Protein AF-A0A933WYB2-F1 (afdb_monomer_lite)

Radius of gyration: 21.49 Å; chains: 1; bounding box: 47×44×46 Å

pLDDT: mean 78.78, std 18.14, range [39.12, 97.62]

Secondary structure (DSSP, 8-state):
-----SEEEEEE--SS--EEEEEETTTTT-EEEE-HHHHHHHHHHHHHHHHHHHHHHHHHT-GGGTT--THHHHHHHT--

Sequence (80 aa):
MTHYNDVNVSLIAGDTNDQVALTFVSADGKTLVLTPSQARSLATDLIAAVNRAEVKSRLKSSPTLMGLPEGNRARLAMAA

Structure (mmCIF, N/CA/C/O backbone):
data_AF-A0A933WYB2-F1
#
_entry.id   AF-A0A933WYB2-F1
#
loop_
_atom_site.group_PDB
_atom_site.id
_atom_site.type_symbol
_atom_site.label_atom_id
_atom_site.label_alt_id
_atom_site.label_comp_id
_atom_site.label_asym_id
_atom_site.label_entity_id
_atom_site.label_seq_id
_atom_site.pdbx_PDB_ins_code
_atom_site.Cartn_x
_atom_site.Cartn_y
_atom_site.Cartn_z
_atom_site.occupancy
_atom_site.B_iso_or_equiv
_atom_site.auth_seq_id
_atom_site.auth_comp_id
_atom_site.auth_asym_id
_atom_site.auth_atom_id
_atom_site.pdbx_PDB_model_num
ATOM 1 N N . MET A 1 1 ? 2.572 -21.947 -9.713 1.00 39.12 1 MET A N 1
ATOM 2 C CA . MET A 1 1 ? 3.461 -21.044 -8.958 1.00 39.12 1 MET A CA 1
ATOM 3 C C . MET A 1 1 ? 2.554 -20.089 -8.203 1.00 39.12 1 MET A C 1
ATOM 5 O O . MET A 1 1 ? 2.031 -19.151 -8.787 1.00 39.12 1 MET A O 1
ATOM 9 N N . THR A 1 2 ? 2.195 -20.451 -6.975 1.00 43.22 2 THR A N 1
ATOM 10 C CA . THR A 1 2 ? 1.206 -19.723 -6.174 1.00 43.22 2 THR A CA 1
ATOM 11 C C . THR A 1 2 ? 1.865 -18.434 -5.701 1.00 43.22 2 THR A C 1
ATOM 13 O O . THR A 1 2 ? 2.795 -18.493 -4.901 1.00 43.22 2 THR A O 1
ATOM 16 N N . HIS A 1 3 ? 1.457 -17.283 -6.235 1.00 50.09 3 HIS A N 1
ATOM 17 C CA . HIS A 1 3 ? 1.876 -15.993 -5.696 1.00 50.09 3 HIS A CA 1
ATOM 18 C C . HIS A 1 3 ? 1.271 -15.870 -4.295 1.00 50.09 3 HIS A C 1
ATOM 20 O O . HIS A 1 3 ? 0.109 -15.500 -4.149 1.00 50.09 3 HIS A O 1
ATOM 26 N N . TYR A 1 4 ? 2.027 -16.258 -3.268 1.00 53.94 4 TYR A N 1
ATOM 27 C CA . TYR A 1 4 ? 1.661 -15.955 -1.892 1.00 53.94 4 TYR A CA 1
ATOM 28 C C . TYR A 1 4 ? 1.718 -14.439 -1.752 1.00 53.94 4 TYR A C 1
ATOM 30 O O . TYR A 1 4 ? 2.791 -13.839 -1.800 1.00 53.94 4 TYR A O 1
ATOM 38 N N . ASN A 1 5 ? 0.546 -13.813 -1.676 1.00 66.88 5 ASN A N 1
ATOM 39 C CA . ASN A 1 5 ? 0.459 -12.398 -1.386 1.00 66.88 5 ASN A CA 1
ATOM 40 C C . ASN A 1 5 ? 0.872 -12.240 0.078 1.00 66.88 5 ASN A C 1
ATOM 42 O O . ASN A 1 5 ? 0.128 -12.607 0.983 1.00 66.88 5 ASN A O 1
ATOM 46 N N . ASP A 1 6 ? 2.086 -11.748 0.299 1.00 84.38 6 ASP A N 1
ATOM 47 C CA . ASP A 1 6 ? 2.708 -11.644 1.624 1.00 84.38 6 ASP A CA 1
ATOM 48 C C . ASP A 1 6 ? 2.047 -10.575 2.520 1.00 84.38 6 ASP A C 1
ATOM 50 O O . ASP A 1 6 ? 2.436 -10.340 3.664 1.00 84.38 6 ASP A O 1
ATOM 54 N N . VAL A 1 7 ? 1.026 -9.913 1.972 1.00 89.06 7 VAL A N 1
ATOM 55 C CA . VAL A 1 7 ? 0.224 -8.873 2.599 1.00 89.06 7 VAL A CA 1
ATOM 56 C C . VAL A 1 7 ? -1.252 -9.227 2.432 1.00 89.06 7 VAL A C 1
ATOM 58 O O . VAL A 1 7 ? -1.750 -9.387 1.313 1.00 89.06 7 VAL A O 1
ATOM 61 N N . ASN A 1 8 ? -1.963 -9.325 3.550 1.00 91.44 8 ASN A N 1
ATOM 62 C CA . ASN A 1 8 ? -3.415 -9.412 3.598 1.00 91.44 8 ASN A CA 1
ATOM 63 C C . ASN A 1 8 ? -4.002 -8.014 3.832 1.00 91.44 8 ASN A C 1
ATOM 65 O O . ASN A 1 8 ? -3.474 -7.257 4.643 1.00 91.44 8 ASN A O 1
ATOM 69 N N . VAL A 1 9 ? -5.079 -7.677 3.124 1.00 92.75 9 VAL A N 1
ATOM 70 C CA . VAL A 1 9 ? -5.798 -6.410 3.301 1.00 92.75 9 VAL A CA 1
ATOM 71 C C . VAL A 1 9 ? -7.195 -6.716 3.811 1.00 92.75 9 VAL A C 1
ATOM 73 O O . VAL A 1 9 ? -7.917 -7.495 3.188 1.00 92.75 9 VAL A O 1
ATOM 76 N N . SER A 1 10 ? -7.587 -6.086 4.912 1.00 93.69 10 SER A N 1
ATOM 77 C CA . SER A 1 10 ? -8.914 -6.242 5.503 1.00 93.69 10 SER A CA 1
ATOM 78 C C . SER A 1 10 ? -9.520 -4.896 5.898 1.00 93.69 10 SER A C 1
ATOM 80 O O . SER A 1 10 ? -8.817 -3.915 6.152 1.00 93.69 10 SER A O 1
ATOM 82 N N . LEU A 1 11 ? -10.851 -4.844 5.908 1.00 93.38 11 LEU A N 1
ATOM 83 C CA . LEU A 1 11 ? -11.614 -3.728 6.454 1.00 93.38 11 LEU A CA 1
ATOM 84 C C . LEU A 1 11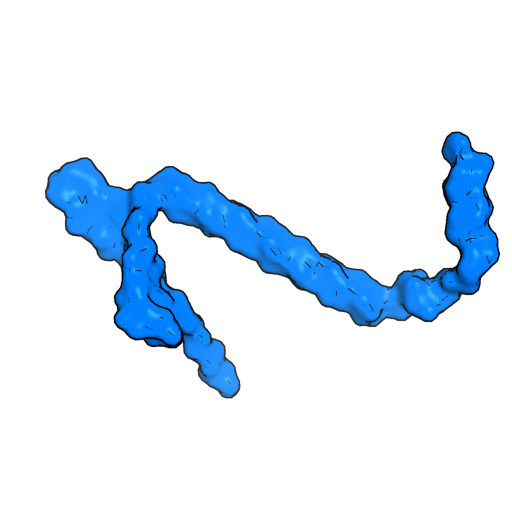 ? -11.889 -4.015 7.931 1.00 93.38 11 LEU A C 1
ATOM 86 O O . LEU A 1 11 ? -12.462 -5.052 8.263 1.00 93.38 11 LEU A O 1
ATOM 90 N N . ILE A 1 12 ? -11.499 -3.091 8.800 1.00 92.81 12 ILE A N 1
ATOM 91 C CA . ILE A 1 12 ? -11.851 -3.098 10.214 1.00 92.81 12 ILE A CA 1
ATOM 92 C C . ILE A 1 12 ? -12.997 -2.107 10.385 1.00 92.81 12 ILE A C 1
ATOM 94 O O . ILE A 1 12 ? -12.783 -0.894 10.369 1.00 92.81 12 ILE A O 1
ATOM 98 N N . ALA A 1 13 ? -14.212 -2.629 10.530 1.00 84.56 13 ALA A N 1
ATOM 99 C CA . ALA A 1 13 ? -15.363 -1.812 10.883 1.00 84.56 13 ALA A CA 1
ATOM 100 C C . ALA A 1 13 ? -15.209 -1.341 12.335 1.00 84.56 13 ALA A C 1
ATOM 102 O O . ALA A 1 13 ? -15.079 -2.160 13.247 1.00 84.56 13 ALA A O 1
ATOM 103 N N . GLY A 1 14 ? -15.177 -0.027 12.538 1.00 73.38 14 GLY A N 1
ATOM 104 C CA . GLY A 1 14 ? -15.210 0.588 13.861 1.00 73.38 14 GLY A CA 1
ATOM 105 C C . GLY A 1 14 ? -16.574 1.221 14.111 1.00 73.38 14 GLY A C 1
ATOM 106 O O . GLY A 1 14 ? -17.209 1.687 13.171 1.00 73.38 14 GLY A O 1
ATOM 107 N N . ASP A 1 15 ? -16.998 1.316 15.374 1.00 71.38 15 ASP A N 1
ATOM 108 C CA . ASP A 1 15 ? -18.307 1.886 15.754 1.00 71.38 15 ASP A CA 1
ATOM 109 C C . ASP A 1 15 ? -18.545 3.314 15.234 1.00 71.38 15 ASP A C 1
ATOM 111 O O . ASP A 1 15 ? -19.683 3.762 15.118 1.00 71.38 15 ASP A O 1
ATOM 115 N N . THR A 1 16 ? -17.475 4.061 14.949 1.00 72.69 16 THR A N 1
ATOM 116 C CA . THR A 1 16 ? -17.555 5.462 14.503 1.00 72.69 16 THR A CA 1
ATOM 117 C C . THR A 1 16 ? -16.834 5.735 13.190 1.00 72.69 16 THR A C 1
ATOM 119 O O . THR A 1 16 ? -17.175 6.704 12.521 1.00 72.69 16 THR A O 1
ATOM 122 N N . ASN A 1 17 ? -15.828 4.933 12.828 1.00 83.19 17 ASN A N 1
ATOM 123 C CA . ASN A 1 17 ? -15.068 5.092 11.589 1.00 83.19 17 ASN A CA 1
ATOM 124 C C . ASN A 1 17 ? -14.448 3.761 11.162 1.00 83.19 17 ASN A C 1
ATOM 126 O O . ASN A 1 17 ? -13.748 3.120 11.948 1.00 83.19 17 ASN A O 1
ATOM 130 N N . ASP A 1 18 ? -14.632 3.420 9.891 1.00 90.81 18 ASP A N 1
ATOM 131 C CA . ASP A 1 18 ? -13.958 2.294 9.255 1.00 90.81 18 ASP A CA 1
ATOM 132 C C . ASP A 1 18 ? -12.455 2.554 9.101 1.00 90.81 18 ASP A C 1
ATOM 134 O O . ASP A 1 18 ? -12.015 3.668 8.793 1.00 90.81 18 ASP A O 1
ATOM 138 N N . GLN A 1 19 ? -11.658 1.502 9.274 1.00 93.69 19 GLN A N 1
ATOM 139 C CA . GLN A 1 19 ? -10.210 1.510 9.084 1.00 93.69 19 GLN A CA 1
ATOM 140 C C . GLN A 1 19 ? -9.781 0.373 8.156 1.00 93.69 19 GLN A C 1
ATOM 142 O O . GLN A 1 19 ? -10.471 -0.630 8.005 1.00 93.69 19 GLN A O 1
ATOM 147 N N . VAL A 1 20 ? -8.625 0.521 7.518 1.00 94.38 20 VAL A N 1
ATOM 148 C CA . VAL A 1 20 ? -8.044 -0.495 6.636 1.00 94.38 20 VAL A CA 1
ATOM 149 C C . VAL A 1 20 ? -6.822 -1.086 7.320 1.00 94.38 20 VAL A C 1
ATOM 151 O O . VAL A 1 20 ? -5.919 -0.346 7.701 1.00 94.38 20 VAL A O 1
ATOM 154 N N . ALA A 1 21 ? -6.772 -2.408 7.451 1.00 94.56 21 ALA A N 1
ATOM 155 C CA . ALA A 1 21 ? -5.620 -3.121 7.980 1.00 94.56 21 ALA A CA 1
ATOM 156 C C . ALA A 1 21 ? -4.841 -3.836 6.880 1.00 94.56 21 ALA A C 1
ATOM 158 O O . ALA A 1 21 ? -5.407 -4.506 6.018 1.00 94.56 21 ALA A O 1
ATOM 159 N N . LEU A 1 22 ? -3.521 -3.700 6.948 1.00 93.75 22 LEU A N 1
ATOM 160 C CA . LEU A 1 22 ? -2.540 -4.414 6.143 1.00 93.75 22 LEU A CA 1
ATOM 161 C C . LEU A 1 22 ? -1.766 -5.345 7.074 1.00 93.75 22 LEU A C 1
ATOM 163 O O . LEU A 1 22 ? -0.966 -4.873 7.881 1.00 93.75 22 LEU A O 1
ATOM 167 N N . THR A 1 23 ? -2.000 -6.648 6.976 1.00 92.81 23 THR A N 1
ATOM 168 C CA . THR A 1 23 ? -1.314 -7.661 7.785 1.00 92.81 23 THR A CA 1
ATOM 169 C C . THR A 1 23 ? -0.224 -8.327 6.959 1.00 92.81 23 THR A C 1
ATOM 171 O O . THR A 1 23 ? -0.498 -8.929 5.923 1.00 92.81 23 THR A O 1
ATOM 174 N N . PHE A 1 24 ? 1.019 -8.227 7.421 1.00 90.50 24 PHE A N 1
ATOM 175 C CA . PHE A 1 24 ? 2.190 -8.783 6.750 1.00 90.50 24 PHE A CA 1
ATOM 176 C C . PHE A 1 24 ? 2.452 -10.204 7.254 1.00 90.50 24 PHE A C 1
ATOM 178 O O . PHE A 1 24 ? 2.802 -10.398 8.419 1.00 90.50 24 PHE A O 1
ATOM 185 N N . VAL A 1 25 ? 2.290 -11.199 6.380 1.00 82.81 25 VAL A N 1
ATOM 186 C CA . VAL A 1 25 ? 2.396 -12.623 6.736 1.00 82.81 25 VAL A CA 1
ATOM 187 C C . VAL A 1 25 ? 3.836 -12.980 7.104 1.00 82.81 25 VAL A C 1
ATOM 189 O O . VAL A 1 25 ? 4.063 -13.559 8.162 1.00 82.81 25 VAL A O 1
ATOM 192 N N . SER A 1 26 ? 4.818 -12.550 6.307 1.00 83.31 26 SER A N 1
ATOM 193 C CA . SER A 1 26 ? 6.242 -12.794 6.592 1.00 83.31 26 SER A CA 1
ATOM 194 C C . SER A 1 26 ? 6.853 -11.923 7.696 1.00 83.31 26 SER A C 1
ATOM 196 O O . SER A 1 26 ? 8.013 -12.122 8.044 1.00 83.31 26 SER A O 1
ATOM 198 N N . ALA A 1 27 ? 6.116 -10.959 8.259 1.00 78.38 27 ALA A N 1
ATOM 199 C CA . ALA A 1 27 ? 6.613 -10.089 9.331 1.00 78.38 27 ALA A CA 1
ATOM 200 C C . ALA A 1 27 ? 5.911 -10.374 10.667 1.00 78.38 27 ALA A C 1
ATOM 202 O O . ALA A 1 27 ? 5.462 -9.443 11.338 1.00 78.38 27 ALA A O 1
ATOM 203 N N . ASP A 1 28 ? 5.784 -11.654 11.021 1.00 83.50 28 ASP A N 1
ATOM 204 C CA . ASP A 1 28 ? 5.156 -12.135 12.261 1.00 83.50 28 ASP A CA 1
ATOM 205 C C . ASP A 1 28 ? 3.717 -11.623 12.465 1.00 83.50 28 ASP A C 1
ATOM 207 O O . ASP A 1 28 ? 3.285 -11.352 13.585 1.00 83.50 28 ASP A O 1
ATOM 211 N N . GLY A 1 29 ? 2.965 -11.425 11.377 1.00 83.56 29 GLY A N 1
ATOM 212 C CA . GLY A 1 29 ? 1.590 -10.925 11.446 1.00 83.56 29 GLY A CA 1
ATOM 213 C C . GLY A 1 29 ? 1.470 -9.458 11.871 1.00 83.56 29 GLY A C 1
ATOM 214 O O . GLY A 1 29 ? 0.384 -9.023 12.270 1.00 83.56 29 GLY A O 1
ATOM 215 N N . LYS A 1 30 ? 2.551 -8.666 11.786 1.00 90.19 30 LYS A N 1
ATOM 216 C CA . LYS A 1 30 ? 2.485 -7.217 12.024 1.00 90.19 30 LYS A CA 1
ATOM 217 C C . LYS A 1 30 ? 1.389 -6.603 11.167 1.00 90.19 30 LYS A C 1
ATOM 219 O O . LYS A 1 30 ? 1.294 -6.873 9.971 1.00 90.19 30 LYS A O 1
ATOM 224 N N . THR A 1 31 ? 0.573 -5.768 11.797 1.00 91.81 31 THR A N 1
ATOM 225 C CA . THR A 1 31 ? -0.569 -5.133 11.148 1.00 91.81 31 THR A CA 1
ATOM 226 C C . THR A 1 31 ? -0.393 -3.623 11.159 1.00 91.81 31 THR A C 1
ATOM 228 O O . THR A 1 3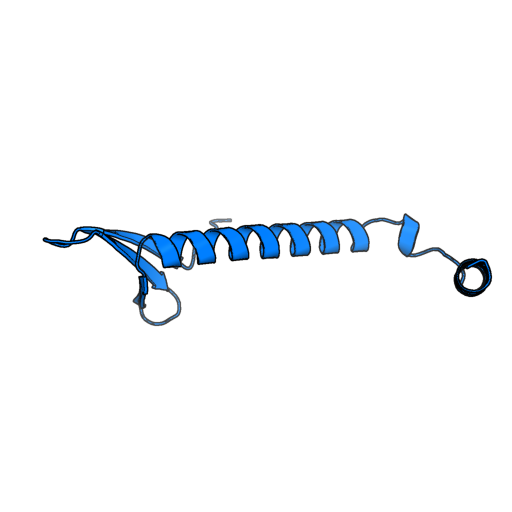1 ? -0.179 -3.021 12.210 1.00 91.81 31 THR A O 1
ATOM 231 N N . LEU A 1 32 ? -0.471 -3.014 9.979 1.00 92.69 32 LEU A N 1
ATOM 232 C CA . LEU A 1 32 ? -0.530 -1.571 9.800 1.00 92.69 32 LEU A CA 1
ATOM 233 C C . LEU A 1 32 ? -1.989 -1.170 9.606 1.00 92.69 32 LEU A C 1
ATOM 235 O O . LEU A 1 32 ? -2.631 -1.629 8.664 1.00 92.69 32 LEU A O 1
ATOM 239 N N . VAL A 1 33 ? -2.494 -0.306 10.481 1.00 94.38 33 VAL A N 1
ATOM 240 C CA . VAL A 1 33 ? -3.870 0.188 10.417 1.00 94.38 33 VAL A CA 1
ATOM 241 C C . VAL A 1 33 ? -3.874 1.620 9.900 1.00 94.38 33 VAL A C 1
ATOM 243 O O . VAL A 1 33 ? -3.106 2.459 10.368 1.00 94.38 33 VAL A O 1
ATOM 246 N N . LEU A 1 34 ? -4.719 1.885 8.911 1.00 94.25 34 LEU A N 1
ATOM 247 C CA . LEU A 1 34 ? -4.789 3.142 8.180 1.00 94.25 34 LEU A CA 1
ATOM 248 C C . LEU A 1 34 ? -6.219 3.670 8.161 1.00 94.25 34 LEU A C 1
ATOM 250 O O . LEU A 1 34 ? -7.183 2.907 8.070 1.00 94.25 34 LEU A O 1
ATOM 254 N N . THR A 1 35 ? -6.364 4.992 8.142 1.00 94.69 35 THR A N 1
ATOM 255 C CA . THR A 1 35 ? -7.640 5.603 7.759 1.00 94.69 35 THR A CA 1
ATOM 256 C C . THR A 1 35 ? -7.913 5.377 6.263 1.00 94.69 35 THR A C 1
ATOM 258 O O . THR A 1 35 ? -6.976 5.162 5.482 1.00 94.69 35 THR A O 1
ATOM 261 N N . PRO A 1 36 ? -9.171 5.493 5.799 1.00 93.25 36 PRO A N 1
ATOM 262 C CA . PRO A 1 36 ? -9.491 5.343 4.379 1.00 93.25 36 PRO A CA 1
ATOM 263 C C . PRO A 1 36 ? -8.727 6.317 3.466 1.00 93.25 36 PRO A C 1
ATOM 265 O O . PRO A 1 36 ? 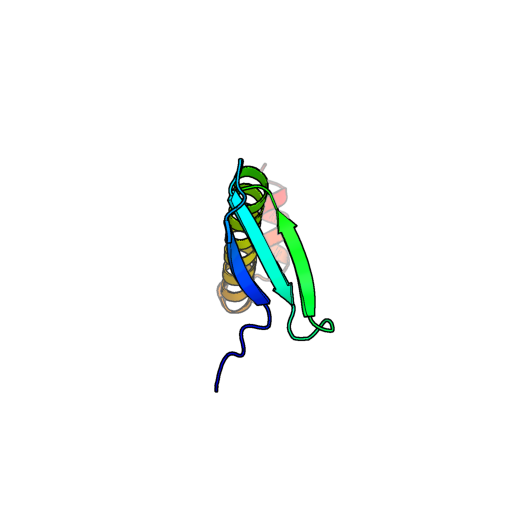-8.359 5.963 2.345 1.00 93.25 36 PRO A O 1
ATOM 268 N N . SER A 1 37 ? -8.446 7.540 3.935 1.00 94.69 37 SER A N 1
ATOM 269 C CA . SER A 1 37 ? -7.668 8.525 3.172 1.00 94.69 37 SER A CA 1
ATOM 270 C C . SER A 1 37 ? -6.195 8.129 3.052 1.00 94.69 37 SER A C 1
ATOM 272 O O . SER A 1 37 ? -5.628 8.219 1.961 1.00 94.69 37 SER A O 1
ATOM 274 N N . GLN A 1 38 ? -5.592 7.625 4.132 1.00 95.25 38 GLN A N 1
ATOM 275 C CA . GLN A 1 38 ? -4.219 7.118 4.123 1.00 95.25 38 GLN A CA 1
ATOM 276 C C . GLN A 1 38 ? -4.083 5.889 3.220 1.00 95.25 38 GLN A C 1
ATOM 278 O O . GLN A 1 38 ? -3.177 5.838 2.390 1.00 95.25 38 GLN A O 1
ATOM 283 N N . ALA A 1 39 ? -5.016 4.937 3.321 1.00 95.38 39 ALA A N 1
ATOM 284 C CA . ALA A 1 39 ? -5.036 3.749 2.473 1.00 95.38 39 ALA A CA 1
ATOM 285 C C . ALA A 1 39 ? -5.156 4.109 0.981 1.00 95.38 39 ALA A C 1
ATOM 287 O O . ALA A 1 39 ? -4.460 3.532 0.146 1.00 95.38 39 ALA A O 1
ATOM 288 N N . ARG A 1 40 ? -5.977 5.112 0.635 1.00 96.38 40 ARG A N 1
ATOM 289 C CA . ARG A 1 40 ? -6.111 5.608 -0.745 1.00 96.38 40 ARG A CA 1
ATOM 290 C C . ARG A 1 40 ? -4.824 6.245 -1.272 1.00 96.38 40 ARG A C 1
ATOM 292 O O . ARG A 1 40 ? -4.449 5.989 -2.418 1.00 96.38 40 ARG A O 1
ATOM 299 N N . SER A 1 41 ? -4.155 7.062 -0.456 1.00 97.62 41 SER A N 1
ATOM 300 C CA . SER A 1 41 ? -2.865 7.656 -0.831 1.00 97.62 41 SER A CA 1
ATOM 301 C C . SER A 1 41 ? -1.824 6.563 -1.071 1.00 97.62 41 SER A C 1
ATOM 303 O O . SER A 1 41 ? -1.217 6.525 -2.137 1.00 97.62 41 SER A O 1
ATOM 305 N N . LEU A 1 42 ? -1.710 5.607 -0.141 1.00 95.50 42 LEU A N 1
ATOM 306 C CA . LEU A 1 42 ? -0.792 4.475 -0.261 1.00 95.50 42 LEU A CA 1
ATOM 307 C C . LEU A 1 42 ? -1.061 3.651 -1.528 1.00 95.50 42 LEU A C 1
ATOM 309 O O . LEU A 1 42 ? -0.129 3.331 -2.259 1.00 95.50 42 LEU A O 1
ATOM 313 N N . ALA A 1 43 ? -2.323 3.334 -1.827 1.00 95.69 43 ALA A N 1
ATOM 314 C CA . ALA A 1 43 ? -2.689 2.602 -3.040 1.00 95.69 43 ALA A CA 1
ATOM 315 C C . ALA A 1 43 ? -2.255 3.341 -4.317 1.00 95.69 43 ALA A C 1
ATOM 317 O O . ALA A 1 43 ? -1.736 2.724 -5.248 1.00 95.69 43 ALA A O 1
ATOM 318 N N . THR A 1 44 ? -2.420 4.665 -4.345 1.00 97.62 44 THR A N 1
ATOM 319 C CA . THR A 1 44 ? -1.996 5.505 -5.475 1.00 97.62 44 THR A CA 1
ATOM 320 C C . THR A 1 44 ? -0.480 5.444 -5.671 1.00 97.62 44 THR A C 1
ATOM 322 O O . THR A 1 44 ? -0.007 5.235 -6.792 1.00 97.62 44 THR A O 1
ATOM 325 N N . ASP A 1 45 ? 0.282 5.551 -4.582 1.00 97.38 45 ASP A N 1
ATOM 326 C CA . ASP A 1 45 ? 1.743 5.481 -4.622 1.00 97.38 45 ASP A CA 1
ATOM 327 C C . ASP A 1 45 ? 2.239 4.098 -5.057 1.00 97.38 45 ASP A C 1
ATOM 329 O O . ASP A 1 45 ? 3.163 3.999 -5.869 1.00 97.38 45 ASP A O 1
ATOM 333 N N . LEU A 1 46 ? 1.591 3.027 -4.586 1.00 95.00 46 LEU A N 1
ATOM 334 C CA . LEU A 1 46 ? 1.900 1.656 -4.995 1.00 95.00 46 LEU A CA 1
ATOM 335 C C . LEU A 1 46 ? 1.674 1.454 -6.498 1.00 95.00 46 LEU A C 1
ATOM 337 O O . LEU A 1 46 ? 2.561 0.941 -7.178 1.00 95.00 46 LEU A O 1
ATOM 341 N N . ILE A 1 47 ? 0.542 1.914 -7.041 1.00 96.25 47 ILE A N 1
ATOM 342 C CA . ILE A 1 47 ? 0.263 1.849 -8.485 1.00 96.25 47 ILE A CA 1
ATOM 343 C C . ILE A 1 47 ? 1.335 2.613 -9.270 1.00 96.25 47 ILE A C 1
ATOM 345 O O . ILE A 1 47 ? 1.888 2.096 -10.243 1.00 96.25 47 ILE A O 1
ATOM 349 N N . ALA A 1 48 ? 1.672 3.832 -8.842 1.00 96.44 48 ALA A N 1
ATOM 350 C CA . ALA A 1 48 ? 2.692 4.636 -9.506 1.00 96.44 48 ALA A CA 1
ATOM 351 C C . ALA A 1 48 ? 4.072 3.955 -9.480 1.00 96.44 48 ALA A C 1
ATOM 353 O O . ALA A 1 48 ? 4.780 3.956 -10.490 1.00 96.44 48 ALA A O 1
ATOM 354 N N . ALA A 1 49 ? 4.455 3.359 -8.350 1.00 96.12 49 ALA A N 1
ATOM 355 C CA . ALA A 1 49 ? 5.712 2.634 -8.205 1.00 96.12 49 ALA A CA 1
ATOM 356 C C . ALA A 1 49 ? 5.767 1.392 -9.111 1.00 96.12 49 ALA A C 1
ATOM 358 O O . ALA A 1 49 ? 6.764 1.203 -9.814 1.00 96.12 49 ALA A O 1
ATOM 359 N N . VAL A 1 50 ? 4.692 0.597 -9.152 1.00 95.56 50 VAL A N 1
ATOM 360 C CA . VAL A 1 50 ? 4.573 -0.577 -10.034 1.00 95.56 50 VAL A CA 1
ATOM 361 C C . VAL A 1 50 ? 4.687 -0.160 -11.497 1.00 95.56 50 VAL A C 1
ATOM 363 O O . VAL A 1 50 ? 5.542 -0.678 -12.215 1.00 95.56 50 VAL A O 1
ATOM 366 N N . ASN A 1 51 ? 3.931 0.857 -11.917 1.00 95.88 51 ASN A N 1
ATOM 367 C CA . ASN A 1 51 ? 3.982 1.370 -13.287 1.00 95.88 51 ASN A CA 1
ATOM 368 C C . ASN A 1 51 ? 5.404 1.794 -13.685 1.00 95.88 51 ASN A C 1
ATOM 370 O O . ASN A 1 51 ? 5.891 1.441 -14.761 1.00 95.88 51 ASN A O 1
ATOM 374 N N . ARG A 1 52 ? 6.120 2.511 -12.808 1.00 92.56 52 ARG A N 1
ATOM 375 C CA . ARG A 1 52 ? 7.522 2.897 -13.057 1.00 92.56 52 ARG A CA 1
ATOM 376 C C . ARG A 1 52 ? 8.443 1.680 -13.168 1.00 92.56 52 ARG A C 1
ATOM 378 O O . ARG A 1 52 ? 9.327 1.670 -14.026 1.00 92.56 52 ARG A O 1
ATOM 385 N N . ALA A 1 53 ? 8.264 0.671 -12.316 1.00 92.62 53 ALA A N 1
ATOM 386 C CA . ALA A 1 53 ? 9.071 -0.547 -12.336 1.00 92.62 53 ALA A CA 1
ATOM 387 C C . ALA A 1 53 ? 8.869 -1.342 -13.635 1.00 92.62 53 ALA A C 1
ATOM 389 O O . ALA A 1 53 ? 9.847 -1.767 -14.256 1.00 92.62 53 ALA A O 1
ATOM 390 N N . GLU A 1 54 ? 7.625 -1.468 -14.095 1.00 92.69 54 G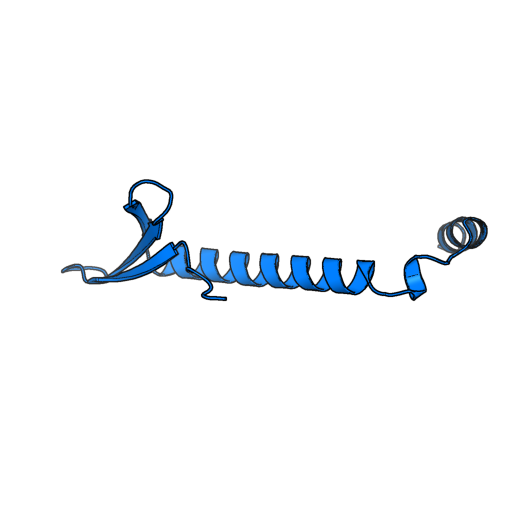LU A N 1
ATOM 391 C CA . GLU A 1 54 ? 7.304 -2.122 -15.361 1.00 92.69 54 GLU A CA 1
ATOM 392 C C . GLU A 1 54 ? 7.893 -1.382 -16.559 1.00 92.69 54 GLU A C 1
ATOM 394 O O . GLU A 1 54 ? 8.530 -2.002 -17.410 1.00 92.69 54 GLU A O 1
ATOM 399 N N . VAL A 1 55 ? 7.740 -0.056 -16.616 1.00 93.50 55 VAL A N 1
ATOM 400 C CA . VAL A 1 55 ? 8.330 0.760 -17.686 1.00 93.50 55 VAL A CA 1
ATOM 401 C C . VAL A 1 55 ? 9.847 0.595 -17.698 1.00 93.50 55 VAL A C 1
ATOM 403 O O . VAL A 1 55 ? 10.427 0.335 -18.750 1.00 93.50 55 VAL A O 1
ATOM 406 N N . LYS A 1 56 ? 10.503 0.654 -16.533 1.00 88.69 56 LYS A N 1
ATOM 407 C CA . LYS A 1 56 ? 11.950 0.426 -16.422 1.00 88.69 56 LYS A CA 1
ATOM 408 C C . LYS A 1 56 ? 12.352 -0.962 -16.926 1.00 88.69 56 LYS A C 1
ATOM 410 O O . LYS A 1 56 ? 13.376 -1.081 -17.595 1.00 88.69 56 LYS A O 1
ATOM 415 N N . SER A 1 57 ? 11.572 -1.998 -16.618 1.00 87.44 57 SER A N 1
ATOM 416 C CA . SER A 1 57 ? 11.806 -3.357 -17.121 1.00 87.44 57 SER A CA 1
ATOM 417 C C . SER A 1 57 ? 11.705 -3.412 -18.650 1.00 87.44 57 SER A C 1
ATOM 419 O O . SER A 1 57 ? 12.649 -3.840 -19.312 1.00 87.44 57 SER A O 1
ATOM 421 N N . ARG A 1 58 ? 10.625 -2.856 -19.218 1.00 83.19 58 ARG A N 1
ATOM 422 C CA . ARG A 1 58 ? 10.386 -2.798 -20.672 1.00 83.19 58 ARG A CA 1
ATOM 423 C C . ARG A 1 58 ? 11.484 -2.037 -21.416 1.00 83.19 58 ARG A C 1
ATOM 425 O O . ARG A 1 58 ? 11.903 -2.460 -22.491 1.00 83.19 58 ARG A O 1
ATOM 432 N N . LEU A 1 59 ? 11.974 -0.937 -20.840 1.00 80.88 59 LEU A N 1
ATOM 433 C CA . LEU A 1 59 ? 13.076 -0.153 -21.402 1.00 80.88 59 LEU A CA 1
ATOM 434 C C . LEU A 1 59 ? 14.404 -0.920 -21.378 1.00 80.88 59 LEU A C 1
ATOM 436 O O . LEU A 1 59 ? 15.149 -0.844 -22.348 1.00 80.88 59 LEU A O 1
ATOM 440 N N . LYS A 1 60 ? 14.691 -1.685 -20.315 1.00 70.25 60 LYS A N 1
ATOM 441 C CA . LYS A 1 60 ? 15.889 -2.544 -20.241 1.00 70.25 60 LYS A CA 1
ATOM 442 C C . LYS A 1 60 ? 15.8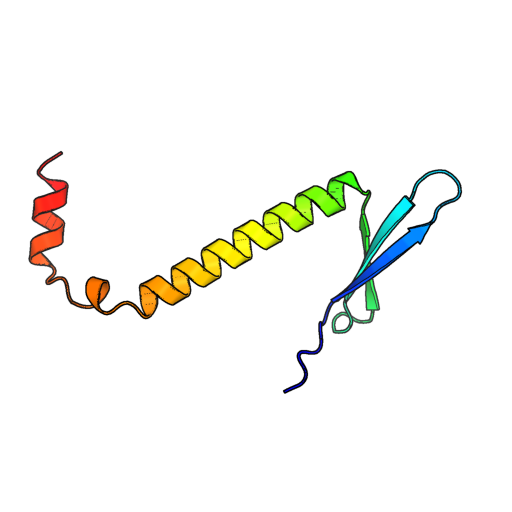67 -3.673 -21.270 1.00 70.25 60 LYS A C 1
ATOM 444 O O . LYS A 1 60 ? 16.917 -4.025 -21.792 1.00 70.25 60 LYS A O 1
ATOM 449 N N . SER A 1 61 ? 14.693 -4.239 -21.544 1.00 64.62 61 SER A N 1
ATOM 450 C CA . SER A 1 61 ? 14.513 -5.286 -22.556 1.00 64.62 61 SER A CA 1
ATOM 451 C C . SER A 1 61 ? 14.390 -4.750 -23.986 1.00 64.62 61 SER A C 1
ATOM 453 O O . SER A 1 61 ? 14.352 -5.544 -24.919 1.00 64.62 61 SER A O 1
ATOM 455 N N . SER A 1 62 ? 14.293 -3.428 -24.181 1.00 51.41 62 SER A N 1
ATOM 456 C CA . SER A 1 62 ? 14.167 -2.821 -25.509 1.00 51.41 62 SER A CA 1
ATOM 457 C C . SER A 1 62 ? 15.547 -2.710 -26.178 1.00 51.41 62 SER A C 1
ATOM 459 O O . SER A 1 62 ? 16.399 -1.965 -25.683 1.00 51.41 62 SER A O 1
ATOM 461 N N . PRO A 1 63 ? 15.785 -3.382 -27.323 1.00 56.34 63 PRO A N 1
ATOM 462 C CA . PRO A 1 63 ? 17.075 -3.362 -28.026 1.00 56.34 63 PRO A CA 1
ATOM 463 C C . PRO A 1 63 ? 17.523 -1.956 -28.455 1.00 56.34 63 PRO A C 1
ATOM 465 O O . PRO A 1 63 ? 18.712 -1.695 -28.617 1.00 56.34 63 PRO A O 1
ATOM 468 N N . THR A 1 64 ? 16.576 -1.027 -28.597 1.00 57.22 64 THR A N 1
ATOM 469 C CA . THR A 1 64 ? 16.789 0.328 -29.129 1.00 57.22 64 THR A CA 1
ATOM 470 C C . THR A 1 64 ? 17.690 1.211 -28.251 1.00 57.22 64 THR A C 1
ATOM 472 O O . THR A 1 64 ? 18.261 2.178 -28.745 1.00 57.22 64 THR A O 1
ATOM 475 N N . LEU A 1 65 ? 17.858 0.892 -26.960 1.00 52.53 65 LEU A N 1
ATOM 476 C CA . LEU A 1 65 ? 18.731 1.640 -26.037 1.00 52.53 65 LEU A CA 1
ATOM 477 C C . LEU A 1 65 ? 20.084 0.966 -25.777 1.00 52.53 65 LEU A C 1
ATOM 479 O O . LEU A 1 65 ? 21.004 1.624 -25.297 1.00 52.53 65 LEU A O 1
ATOM 483 N N . MET A 1 66 ? 20.228 -0.320 -26.105 1.00 52.00 66 MET A N 1
ATOM 484 C CA . MET A 1 66 ? 21.458 -1.086 -25.865 1.00 52.00 66 MET A CA 1
ATOM 485 C C . MET A 1 66 ? 22.457 -0.989 -27.036 1.00 52.00 66 MET A C 1
ATOM 487 O O . MET A 1 66 ? 23.492 -1.647 -27.018 1.00 52.00 66 MET A O 1
ATOM 491 N N . GLY A 1 67 ? 22.159 -0.160 -28.046 1.00 52.22 67 GLY A N 1
ATOM 492 C CA . GLY A 1 67 ? 22.933 -0.062 -29.287 1.00 52.22 67 GLY A CA 1
ATOM 493 C C . GLY A 1 67 ? 23.144 1.352 -29.831 1.00 52.22 67 GLY A C 1
ATOM 494 O O . GLY A 1 67 ? 23.421 1.491 -31.017 1.00 52.22 67 GLY A O 1
ATOM 495 N N . LEU A 1 68 ? 23.018 2.408 -29.019 1.00 55.25 68 LEU A N 1
ATOM 496 C CA . LEU A 1 68 ? 23.461 3.738 -29.452 1.00 55.25 68 LEU A CA 1
ATOM 497 C C . LEU A 1 68 ? 24.970 3.869 -29.197 1.00 55.25 68 LEU A C 1
ATOM 499 O O . LEU A 1 68 ? 25.368 3.935 -28.031 1.00 55.25 68 LEU A O 1
ATOM 503 N N . PRO A 1 69 ? 25.818 3.913 -30.244 1.00 53.72 69 PRO A N 1
ATOM 504 C CA . PRO A 1 69 ? 27.229 4.210 -30.068 1.00 53.72 69 PRO A CA 1
ATOM 505 C C . PRO A 1 69 ? 27.371 5.578 -29.394 1.00 53.72 69 PRO A C 1
ATOM 507 O O . PRO A 1 69 ? 26.653 6.533 -29.707 1.00 53.72 69 PRO A O 1
ATOM 510 N N . GLU A 1 70 ? 28.305 5.653 -28.451 1.00 58.41 70 GLU A N 1
ATOM 511 C CA . GLU A 1 70 ? 28.543 6.770 -27.529 1.00 58.41 70 GLU A CA 1
ATOM 512 C C . GLU A 1 70 ? 28.634 8.147 -28.227 1.00 58.41 70 GLU A C 1
ATOM 514 O O . GLU A 1 70 ? 28.253 9.170 -27.656 1.00 58.41 70 GLU A O 1
ATOM 519 N N . GLY A 1 71 ? 29.009 8.167 -29.512 1.00 56.84 71 GLY A N 1
ATOM 520 C CA . GLY A 1 71 ? 29.109 9.368 -30.346 1.00 56.84 71 GLY A CA 1
ATOM 521 C C . GLY A 1 71 ? 27.798 10.123 -30.617 1.00 56.84 71 GLY A C 1
ATOM 522 O O . GLY A 1 71 ? 27.841 11.330 -30.853 1.00 56.84 71 GLY A O 1
ATOM 523 N N . ASN A 1 72 ? 26.624 9.484 -30.536 1.00 54.72 72 ASN A N 1
ATOM 524 C CA . ASN A 1 72 ? 25.351 10.181 -30.793 1.00 54.72 72 ASN A CA 1
ATOM 525 C C . ASN A 1 72 ? 24.781 10.912 -29.566 1.00 54.72 72 ASN A C 1
ATOM 527 O O . ASN A 1 72 ? 23.942 11.800 -29.722 1.00 54.72 72 ASN A O 1
ATOM 531 N N . ARG A 1 73 ? 25.249 10.598 -28.350 1.00 54.41 73 ARG A N 1
ATOM 532 C CA . ARG A 1 73 ? 24.783 11.267 -27.119 1.00 54.41 73 ARG A CA 1
ATOM 533 C C . ARG A 1 73 ? 25.323 12.697 -27.010 1.00 54.41 73 ARG A C 1
ATOM 535 O O . ARG A 1 73 ? 24.598 13.584 -26.572 1.00 54.41 73 ARG A O 1
ATOM 542 N N . ALA A 1 74 ? 26.550 12.933 -27.476 1.00 56.25 74 ALA A N 1
ATOM 543 C CA . ALA A 1 74 ? 27.179 14.255 -27.460 1.00 56.25 74 ALA A CA 1
ATOM 544 C C . ALA A 1 74 ? 26.520 15.248 -28.437 1.00 56.25 74 ALA A C 1
ATOM 546 O O . ALA A 1 74 ? 26.429 16.436 -28.144 1.00 56.25 74 ALA A O 1
ATOM 547 N N . ARG A 1 75 ? 26.008 14.770 -29.580 1.00 56.19 75 ARG A N 1
ATOM 548 C CA . ARG A 1 75 ? 25.386 15.637 -30.596 1.00 56.19 75 ARG A CA 1
ATOM 549 C C . ARG A 1 75 ? 24.002 16.148 -30.208 1.00 56.19 75 ARG A C 1
ATOM 551 O O . ARG A 1 75 ? 23.666 17.273 -30.556 1.00 56.19 75 ARG A O 1
ATOM 558 N N . LEU A 1 76 ? 23.226 15.362 -29.464 1.00 58.28 76 LEU A N 1
ATOM 559 C CA . LEU A 1 76 ? 21.914 15.794 -28.969 1.00 58.28 76 LEU A CA 1
ATOM 560 C C . LEU A 1 76 ? 22.023 16.792 -27.805 1.00 58.28 76 LEU A C 1
ATOM 562 O O . LEU A 1 76 ? 21.149 17.635 -27.658 1.00 58.28 76 LEU A O 1
ATOM 566 N N . ALA A 1 77 ? 23.102 16.744 -27.017 1.00 54.88 77 ALA A N 1
ATOM 567 C CA . ALA A 1 77 ? 23.344 17.693 -25.926 1.00 54.88 77 ALA A CA 1
ATOM 568 C C . ALA A 1 77 ? 23.831 19.077 -26.401 1.00 54.88 77 ALA A C 1
ATOM 570 O O . ALA A 1 77 ? 23.777 20.032 -25.638 1.00 54.88 77 ALA A O 1
ATOM 571 N N . MET A 1 78 ? 24.308 19.184 -27.644 1.00 51.53 78 MET A N 1
ATOM 572 C CA . MET A 1 78 ? 24.867 20.415 -28.219 1.00 51.53 78 MET A CA 1
ATOM 573 C C . MET A 1 78 ? 23.885 21.148 -29.152 1.00 51.53 78 MET A C 1
ATOM 575 O O . MET A 1 78 ? 24.204 22.217 -29.661 1.00 51.53 78 MET A O 1
ATOM 579 N N . ALA A 1 79 ? 22.704 20.570 -29.394 1.00 50.09 79 ALA A N 1
ATOM 580 C CA . ALA A 1 79 ? 21.657 21.137 -30.247 1.00 50.09 79 ALA A CA 1
ATOM 581 C C . ALA A 1 79 ? 20.503 21.792 -29.453 1.00 50.09 79 ALA A C 1
ATOM 583 O O . ALA A 1 79 ? 19.440 22.026 -30.027 1.00 50.09 79 ALA A O 1
ATOM 584 N N . ALA A 1 80 ? 20.705 22.056 -28.157 1.00 43.25 80 ALA A N 1
ATOM 585 C CA . ALA A 1 80 ? 19.779 22.778 -27.283 1.00 43.25 80 ALA A CA 1
ATOM 586 C C . ALA A 1 80 ? 20.383 24.116 -26.848 1.00 43.25 80 ALA A C 1
ATOM 588 O O . ALA A 1 80 ? 21.592 24.124 -26.523 1.00 43.2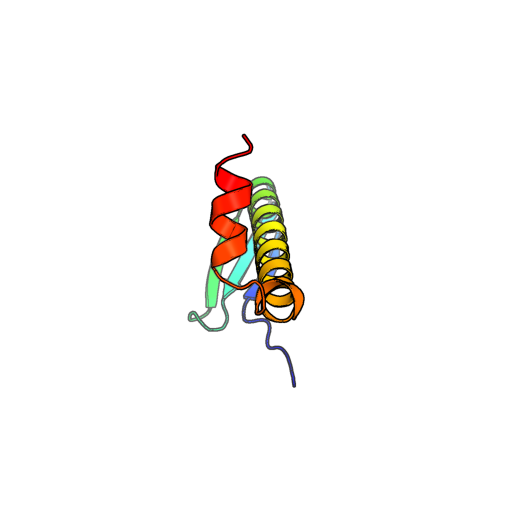5 80 ALA A O 1
#

Foldseek 3Di:
DDPPPQWDWDWDDDPVAIWIWIFGNVPVRDIDIGGPVRVVVVVVVVVVVVVVVVVVVVVVPDVPVVDDPPVVVVVVVVVD